Protein AF-A0A925MF85-F1 (afdb_monomer)

Secondary structure (DSSP, 8-state):
-HHHHHHHHH--SHHHHHHHHHHHTT---HHHHHHHHHHTTSTTS-HHHHHHHHHHHHHSTTTHHHHHHHHHHHHHHHHTTS-HHHHHHHHHHHHHS-SSHHHHHHHHHHHHHHHTTSTTHHHHHHHHHHHHHHHHHHHHHHHHHHHHHHHT-

Foldseek 3Di:
DVVLVVQLVVDPDLVSNLVSLLVQLQDLAQVSLLVSLVVCLDPPDDCVSNVSSLLSQCQDPSRVVVSLVSLVVCVVVNLVRDALVVNLVVLLCLCQSALDDVSNVSSCVSNVVVQVVGPPNNVSSVVSVVNSVVSVVVCVVCVVVVCVVVVVD

Structure (mmCIF, N/CA/C/O backbone):
data_AF-A0A925MF85-F1
#
_entry.id   AF-A0A925MF85-F1
#
loop_
_atom_site.group_PDB
_atom_site.id
_atom_site.type_symbol
_atom_site.label_atom_id
_atom_site.label_alt_id
_atom_site.label_comp_id
_atom_site.label_asym_id
_atom_site.label_entity_id
_atom_site.label_seq_id
_atom_site.pdbx_PDB_ins_code
_atom_site.Cartn_x
_atom_site.Cartn_y
_atom_site.Cartn_z
_atom_site.occupancy
_atom_site.B_iso_or_equiv
_atom_site.auth_seq_id
_atom_site.auth_comp_id
_atom_site.auth_asym_id
_atom_site.auth_atom_id
_atom_site.pdbx_PDB_model_num
ATOM 1 N N . PHE A 1 1 ? -0.339 7.501 -19.410 1.00 90.62 1 PHE A N 1
ATOM 2 C CA . PHE A 1 1 ? 0.298 6.269 -18.929 1.00 90.62 1 PHE A CA 1
ATOM 3 C C . PHE A 1 1 ? 1.517 5.885 -19.768 1.00 90.62 1 PHE A C 1
ATOM 5 O O . PHE A 1 1 ? 2.619 6.091 -19.286 1.00 90.62 1 PHE A O 1
ATOM 12 N N . GLU A 1 2 ? 1.368 5.474 -21.033 1.00 93.56 2 GLU A N 1
ATOM 13 C CA . GLU A 1 2 ? 2.493 5.009 -21.884 1.00 93.56 2 GLU A CA 1
ATOM 14 C C . GLU A 1 2 ? 3.705 5.951 -21.959 1.00 93.56 2 GLU A C 1
ATOM 16 O O . GLU A 1 2 ? 4.854 5.524 -21.857 1.00 93.56 2 GLU A O 1
ATOM 21 N N . ARG A 1 3 ? 3.466 7.264 -22.068 1.00 93.56 3 ARG A N 1
ATOM 22 C CA . ARG A 1 3 ? 4.551 8.260 -22.036 1.00 93.56 3 ARG A CA 1
ATOM 23 C C . ARG A 1 3 ? 5.341 8.229 -20.723 1.00 93.56 3 ARG A C 1
ATOM 25 O O . ARG A 1 3 ? 6.554 8.367 -20.752 1.00 93.56 3 ARG A O 1
ATOM 32 N N . SER A 1 4 ? 4.668 8.022 -19.594 1.00 92.44 4 SER A N 1
ATOM 33 C CA . SER A 1 4 ? 5.296 7.927 -18.272 1.00 92.44 4 SER A CA 1
ATOM 34 C C . SER A 1 4 ? 6.095 6.630 -18.122 1.00 92.44 4 SER A C 1
ATOM 36 O O . SER A 1 4 ? 7.189 6.661 -17.576 1.00 92.44 4 SER A O 1
ATOM 38 N N . VAL A 1 5 ? 5.595 5.516 -18.673 1.00 93.50 5 VAL A N 1
ATOM 39 C CA . VAL A 1 5 ? 6.323 4.232 -18.718 1.00 93.50 5 VAL A CA 1
ATOM 40 C C . VAL A 1 5 ? 7.552 4.318 -19.630 1.00 93.50 5 VAL A C 1
ATOM 42 O O . VAL A 1 5 ? 8.602 3.757 -19.339 1.00 93.50 5 VAL A O 1
ATOM 45 N N . THR A 1 6 ? 7.454 5.045 -20.739 1.00 95.00 6 THR A N 1
ATOM 46 C CA . THR A 1 6 ? 8.612 5.294 -21.608 1.00 95.00 6 THR A CA 1
ATOM 47 C C . THR A 1 6 ? 9.642 6.169 -20.891 1.00 95.00 6 THR A C 1
ATOM 49 O O . THR A 1 6 ? 10.835 5.881 -20.943 1.00 95.00 6 THR A O 1
ATOM 52 N N . ALA A 1 7 ? 9.184 7.215 -20.197 1.00 93.50 7 ALA A N 1
ATOM 53 C CA . ALA A 1 7 ? 10.050 8.127 -19.462 1.00 93.50 7 ALA A CA 1
ATOM 54 C C . ALA A 1 7 ? 10.786 7.431 -18.308 1.00 93.50 7 ALA A C 1
ATOM 56 O O . ALA A 1 7 ? 11.989 7.626 -18.183 1.00 93.50 7 ALA A O 1
ATOM 57 N N . GLU A 1 8 ? 10.111 6.600 -17.499 1.00 94.69 8 GLU A N 1
ATOM 58 C CA . GLU A 1 8 ? 10.786 5.891 -16.397 1.00 94.69 8 GLU A CA 1
ATOM 59 C C . GLU A 1 8 ? 11.898 4.978 -16.923 1.00 94.69 8 GLU A C 1
ATOM 61 O O . GLU A 1 8 ? 13.023 5.060 -16.447 1.00 94.69 8 GLU A O 1
ATOM 66 N N . LYS A 1 9 ? 11.657 4.232 -18.007 1.00 91.94 9 LYS A N 1
ATOM 67 C CA . LYS A 1 9 ? 12.687 3.368 -18.608 1.00 91.94 9 LYS A CA 1
ATOM 68 C C . LYS A 1 9 ? 13.884 4.133 -19.173 1.00 91.94 9 LYS A C 1
ATOM 70 O O . LYS A 1 9 ? 14.962 3.563 -19.311 1.00 91.94 9 LYS A O 1
ATOM 75 N N . ALA A 1 10 ? 13.687 5.391 -19.559 1.00 94.69 10 ALA A N 1
ATOM 76 C CA . ALA A 1 10 ? 14.730 6.239 -20.124 1.00 94.69 10 ALA A CA 1
ATOM 77 C C . ALA A 1 10 ? 15.503 7.044 -19.063 1.00 94.69 10 ALA A C 1
ATOM 79 O O . ALA A 1 10 ? 16.531 7.645 -19.397 1.00 94.69 10 ALA A O 1
ATOM 80 N N . ALA A 1 11 ? 15.023 7.077 -17.816 1.00 93.12 11 ALA A N 1
ATOM 81 C CA . ALA A 1 11 ? 15.636 7.838 -16.738 1.00 93.12 11 ALA A CA 1
ATOM 82 C C . ALA A 1 11 ? 17.044 7.310 -16.427 1.00 93.12 11 ALA A C 1
ATOM 84 O O . ALA A 1 11 ? 17.273 6.106 -16.317 1.00 93.12 11 ALA A O 1
ATOM 85 N N . ARG A 1 12 ? 18.002 8.231 -16.290 1.00 92.06 12 ARG A N 1
ATOM 86 C CA . ARG A 1 12 ? 19.401 7.908 -15.951 1.00 92.06 12 ARG A CA 1
ATOM 87 C C . ARG A 1 12 ? 19.747 8.255 -14.510 1.00 92.06 12 ARG A C 1
ATOM 89 O O . ARG A 1 12 ? 20.684 7.692 -13.954 1.00 92.06 12 ARG A O 1
ATOM 96 N N . ASP A 1 13 ? 18.999 9.188 -13.932 1.00 94.44 13 ASP A N 1
ATOM 97 C CA . ASP A 1 13 ? 19.072 9.547 -12.525 1.00 94.44 13 ASP A CA 1
ATOM 98 C C . ASP A 1 13 ? 18.099 8.684 -11.710 1.00 94.44 13 ASP A C 1
ATOM 100 O O . ASP A 1 13 ? 16.937 8.508 -12.083 1.00 94.44 13 ASP A O 1
ATOM 104 N N . ARG A 1 14 ? 18.565 8.148 -10.577 1.00 90.81 14 ARG A N 1
ATOM 105 C CA . ARG A 1 14 ? 17.759 7.251 -9.736 1.00 90.81 14 ARG A CA 1
ATOM 106 C C . ARG A 1 14 ? 16.585 7.981 -9.087 1.00 90.81 14 ARG A C 1
ATOM 108 O O . ARG A 1 14 ? 15.505 7.409 -8.944 1.00 90.81 14 ARG A O 1
ATOM 115 N N . ASP A 1 15 ? 16.770 9.240 -8.700 1.00 92.94 15 ASP A N 1
ATOM 116 C CA . ASP A 1 15 ? 15.689 10.025 -8.109 1.00 92.94 15 ASP A CA 1
ATOM 117 C C . ASP A 1 15 ? 14.633 10.411 -9.147 1.00 92.94 15 ASP A C 1
ATOM 119 O O . ASP A 1 15 ? 13.438 10.391 -8.849 1.00 92.94 15 ASP A O 1
ATOM 123 N N . GLU A 1 16 ? 15.046 10.725 -10.373 1.00 93.81 16 GLU A N 1
ATOM 124 C CA . GLU A 1 16 ? 14.143 10.893 -11.509 1.00 93.81 16 GLU A CA 1
ATOM 125 C C . GLU A 1 16 ? 13.358 9.612 -11.787 1.00 93.81 16 GLU A C 1
ATOM 127 O O . GLU A 1 16 ? 12.130 9.668 -11.874 1.00 93.81 16 GLU A O 1
ATOM 132 N N . HIS A 1 17 ? 14.035 8.461 -11.838 1.00 94.50 17 HIS A N 1
ATOM 133 C CA . HIS A 1 17 ? 13.391 7.163 -12.032 1.00 94.50 17 HIS A CA 1
ATOM 134 C C . HIS A 1 17 ? 12.323 6.895 -10.969 1.00 94.50 17 HIS A C 1
ATOM 136 O O . HIS A 1 17 ? 11.163 6.651 -11.301 1.00 94.50 17 HIS A O 1
ATOM 142 N N . ARG A 1 18 ? 12.673 7.057 -9.688 1.00 94.06 18 ARG A N 1
ATOM 143 C CA . ARG A 1 18 ? 11.754 6.895 -8.553 1.00 94.06 18 ARG A CA 1
ATOM 144 C C . ARG A 1 18 ? 10.562 7.855 -8.613 1.00 94.06 18 ARG A C 1
ATOM 146 O O . ARG A 1 18 ? 9.432 7.450 -8.340 1.00 94.06 18 ARG A O 1
ATOM 153 N N . ARG A 1 19 ? 10.776 9.124 -8.987 1.00 94.00 19 ARG A N 1
ATOM 154 C CA . ARG A 1 19 ? 9.683 10.101 -9.171 1.00 94.00 19 ARG A CA 1
ATOM 155 C C . ARG A 1 19 ? 8.742 9.688 -10.301 1.00 94.00 19 ARG A C 1
ATOM 157 O O . ARG A 1 19 ? 7.526 9.765 -10.131 1.00 94.00 19 ARG A O 1
ATOM 164 N N . LEU A 1 20 ? 9.289 9.245 -11.433 1.00 96.00 20 LEU A N 1
ATOM 165 C CA . LEU A 1 20 ? 8.505 8.808 -12.588 1.00 96.00 20 LEU A CA 1
ATOM 166 C C . LEU A 1 20 ? 7.717 7.534 -12.286 1.00 96.00 20 LEU A C 1
ATOM 168 O O . LEU A 1 20 ? 6.540 7.470 -12.638 1.00 96.00 20 LEU A O 1
ATOM 172 N N . LEU A 1 21 ? 8.318 6.575 -11.575 1.00 96.25 21 LEU A N 1
ATOM 173 C CA . LEU A 1 21 ? 7.613 5.407 -11.052 1.00 96.25 21 LEU A CA 1
ATOM 174 C C . LEU A 1 21 ? 6.468 5.841 -10.138 1.00 96.25 21 LEU A C 1
ATOM 176 O O . LEU A 1 21 ? 5.325 5.496 -10.410 1.00 96.25 21 LEU A O 1
ATOM 180 N N . GLY A 1 22 ? 6.725 6.669 -9.121 1.00 95.31 22 GLY A N 1
ATOM 181 C CA . GLY A 1 22 ? 5.676 7.178 -8.230 1.00 95.31 22 GLY A CA 1
ATOM 182 C C . GLY A 1 22 ? 4.516 7.851 -8.977 1.00 95.31 22 GLY A C 1
ATOM 183 O O . GLY A 1 22 ? 3.351 7.607 -8.651 1.00 95.31 22 GLY A O 1
ATOM 184 N N . ALA A 1 23 ? 4.811 8.624 -10.026 1.00 96.00 23 ALA A N 1
ATOM 185 C CA . ALA A 1 23 ? 3.807 9.288 -10.856 1.00 96.00 23 ALA A CA 1
ATOM 186 C C . ALA A 1 23 ? 2.868 8.313 -11.591 1.00 96.00 23 ALA A C 1
ATOM 188 O O . ALA A 1 23 ? 1.728 8.677 -11.890 1.00 96.00 23 ALA A O 1
ATOM 189 N N . LEU A 1 24 ? 3.289 7.067 -11.845 1.00 97.06 24 LEU A N 1
ATOM 190 C CA . LEU A 1 24 ? 2.410 6.044 -12.423 1.00 97.06 24 LEU A CA 1
ATOM 191 C C . LEU A 1 24 ? 1.218 5.729 -11.511 1.00 97.06 24 LEU A C 1
ATOM 193 O O . LEU A 1 24 ? 0.154 5.391 -12.014 1.00 97.06 24 LEU A O 1
ATOM 197 N N . GLY A 1 25 ? 1.353 5.882 -10.192 1.00 97.31 25 GLY A N 1
ATOM 198 C CA . GLY A 1 25 ? 0.257 5.649 -9.248 1.00 97.31 25 GLY A CA 1
ATOM 199 C C . GLY A 1 25 ? -0.755 6.795 -9.137 1.00 97.31 25 GLY A C 1
ATOM 200 O O . GLY A 1 25 ? -1.723 6.669 -8.396 1.00 97.31 25 GLY A O 1
ATOM 201 N N . MET A 1 26 ? -0.547 7.920 -9.831 1.00 96.88 26 MET A N 1
ATOM 202 C CA . MET A 1 26 ? -1.365 9.134 -9.670 1.00 96.88 26 MET A CA 1
ATOM 203 C C . MET A 1 26 ? -2.566 9.219 -10.626 1.00 96.88 26 MET A C 1
ATOM 205 O O . MET A 1 26 ? -3.332 10.179 -10.565 1.00 96.88 26 MET A O 1
ATOM 209 N N . PHE A 1 27 ? -2.740 8.255 -11.535 1.00 96.50 27 PHE A N 1
ATOM 210 C CA . PHE A 1 27 ? -3.905 8.235 -12.423 1.00 96.50 27 PHE A CA 1
ATOM 211 C C . PHE A 1 27 ? -5.169 7.869 -11.633 1.00 96.50 27 PHE A C 1
ATOM 213 O O . PHE A 1 27 ? -5.187 6.868 -10.926 1.00 96.50 27 PHE A O 1
ATOM 220 N N . ALA A 1 28 ? -6.235 8.660 -11.788 1.00 96.38 28 ALA A N 1
ATOM 221 C CA . ALA A 1 28 ? -7.520 8.422 -11.120 1.00 96.38 28 ALA A CA 1
ATOM 222 C C . ALA A 1 28 ? -8.351 7.299 -11.769 1.00 96.38 28 ALA A C 1
ATOM 224 O O . ALA A 1 28 ? -9.281 6.788 -11.153 1.00 96.38 28 ALA A O 1
ATOM 225 N N . ASP A 1 29 ? -8.033 6.923 -13.011 1.00 98.06 29 ASP A N 1
ATOM 226 C CA . ASP A 1 29 ? -8.703 5.829 -13.712 1.00 98.06 29 ASP A CA 1
ATOM 227 C C . ASP A 1 29 ? -8.309 4.473 -13.083 1.00 98.06 29 ASP A C 1
ATOM 229 O O . ASP A 1 29 ? -7.119 4.133 -13.082 1.00 98.06 29 ASP A O 1
ATOM 233 N N . PRO A 1 30 ? -9.273 3.677 -12.574 1.00 97.88 30 PRO A N 1
ATOM 234 C CA . PRO A 1 30 ? -8.992 2.392 -11.931 1.00 97.88 30 PRO A CA 1
ATOM 235 C C . PRO A 1 30 ? -8.259 1.383 -12.827 1.00 97.88 30 PRO A C 1
ATOM 237 O O . PRO A 1 30 ? -7.404 0.638 -12.344 1.00 97.88 30 PRO A O 1
ATOM 240 N N . ALA A 1 31 ? -8.550 1.359 -14.130 1.00 97.94 31 ALA A N 1
ATOM 241 C CA . ALA A 1 31 ? -7.907 0.449 -15.073 1.00 97.94 31 ALA A CA 1
ATOM 242 C C . ALA A 1 31 ? -6.457 0.868 -15.357 1.00 97.94 31 ALA A C 1
ATOM 244 O O . ALA A 1 31 ? -5.584 0.011 -15.507 1.00 97.94 31 ALA A O 1
ATOM 245 N N . ILE A 1 32 ? -6.173 2.174 -15.389 1.00 98.06 32 ILE A N 1
ATOM 246 C CA . ILE A 1 32 ? -4.794 2.675 -15.500 1.00 98.06 32 ILE A CA 1
ATOM 247 C C . ILE A 1 32 ? -4.022 2.429 -14.197 1.00 98.06 32 ILE A C 1
ATOM 249 O O . ILE A 1 32 ? -2.863 2.022 -14.245 1.00 98.06 32 ILE A O 1
ATOM 253 N N . ALA A 1 33 ? -4.650 2.614 -13.034 1.00 98.38 33 ALA A N 1
ATOM 254 C CA . ALA A 1 33 ? -4.026 2.319 -11.744 1.00 98.38 33 ALA A CA 1
ATOM 255 C C . ALA A 1 33 ? -3.639 0.835 -11.610 1.00 98.38 33 ALA A C 1
ATOM 257 O O . ALA A 1 33 ? -2.553 0.525 -11.121 1.00 98.38 33 ALA A O 1
ATOM 258 N N . ALA A 1 34 ? -4.471 -0.084 -12.111 1.00 98.38 34 ALA A N 1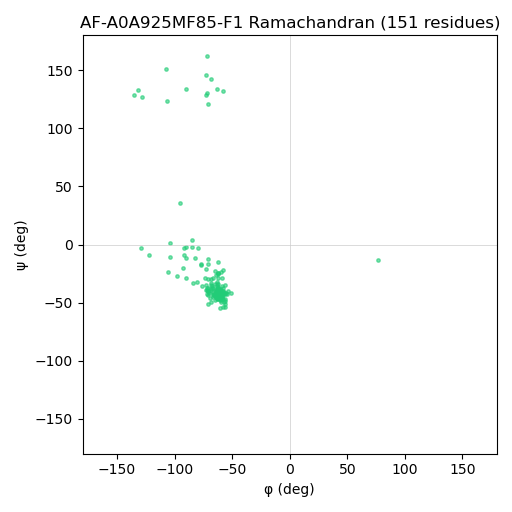
ATOM 259 C CA . ALA A 1 34 ? -4.132 -1.507 -12.169 1.00 98.38 34 ALA A CA 1
ATOM 260 C C . ALA A 1 34 ? -2.889 -1.774 -13.041 1.00 98.38 34 ALA A C 1
ATOM 262 O O . ALA A 1 34 ? -1.995 -2.520 -12.638 1.00 98.38 34 ALA A O 1
ATOM 263 N N . GLN A 1 35 ? -2.785 -1.119 -14.204 1.00 98.06 35 GLN A N 1
ATOM 264 C CA . GLN A 1 35 ? -1.592 -1.208 -15.058 1.00 98.06 35 GLN A CA 1
ATOM 265 C C . GLN A 1 35 ? -0.349 -0.635 -14.368 1.00 98.06 35 GLN A C 1
ATOM 267 O O . GLN A 1 35 ? 0.736 -1.200 -14.485 1.00 98.06 35 GLN A O 1
ATOM 272 N N . ALA A 1 36 ? -0.499 0.460 -13.620 1.00 98.06 36 ALA A N 1
ATOM 273 C CA . ALA A 1 36 ? 0.587 1.043 -12.843 1.00 98.06 36 ALA A CA 1
ATOM 274 C C . ALA A 1 36 ? 1.100 0.076 -11.769 1.00 98.06 36 ALA A C 1
ATOM 276 O O . ALA A 1 36 ? 2.303 -0.137 -11.665 1.00 98.06 36 ALA A O 1
ATOM 277 N N . LEU A 1 37 ? 0.205 -0.556 -11.007 1.00 98.44 37 LEU A N 1
ATOM 278 C CA . LEU A 1 37 ? 0.578 -1.534 -9.981 1.00 98.44 37 LEU A CA 1
ATOM 279 C C . LEU A 1 37 ? 1.293 -2.755 -10.574 1.00 98.44 37 LEU A C 1
ATOM 281 O O . LEU A 1 37 ? 2.262 -3.241 -9.992 1.00 98.44 37 LEU A O 1
ATOM 285 N N . ALA A 1 38 ? 0.894 -3.202 -11.770 1.00 97.62 38 ALA A N 1
ATOM 286 C CA . ALA A 1 38 ? 1.571 -4.292 -12.472 1.00 97.62 38 ALA A CA 1
ATOM 287 C C . ALA A 1 38 ? 3.055 -3.992 -12.771 1.00 97.62 38 ALA A C 1
ATOM 289 O O . ALA A 1 38 ? 3.856 -4.922 -12.871 1.00 97.62 38 ALA A O 1
ATOM 290 N N . VAL A 1 39 ? 3.462 -2.716 -12.838 1.00 97.00 39 VAL A N 1
ATOM 291 C CA . VAL A 1 39 ? 4.878 -2.330 -12.980 1.00 97.00 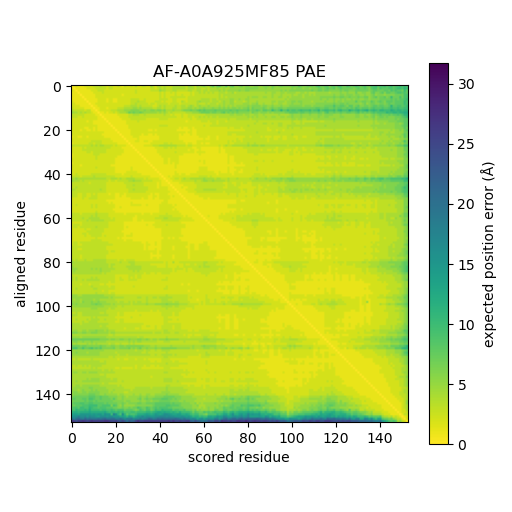39 VAL A CA 1
ATOM 292 C C . VAL A 1 39 ? 5.718 -2.797 -11.787 1.00 97.00 39 VAL A C 1
ATOM 294 O O . VAL A 1 39 ? 6.859 -3.208 -11.976 1.00 97.00 39 VAL A O 1
ATOM 297 N N . MET A 1 40 ? 5.158 -2.828 -10.574 1.00 96.88 40 MET A N 1
ATOM 298 C CA . MET A 1 40 ? 5.870 -3.309 -9.381 1.00 96.88 40 MET A CA 1
ATOM 299 C C . MET A 1 40 ? 6.215 -4.805 -9.465 1.00 96.88 40 MET A C 1
ATOM 301 O O . MET A 1 40 ? 7.142 -5.275 -8.808 1.00 96.88 40 MET A O 1
ATOM 305 N N . LEU A 1 41 ? 5.491 -5.574 -10.283 1.00 96.31 41 LEU A N 1
ATOM 306 C CA . LEU A 1 41 ? 5.725 -7.009 -10.461 1.00 96.31 41 LEU A CA 1
ATOM 307 C C . LEU A 1 41 ? 6.849 -7.316 -11.454 1.00 96.31 41 LEU A C 1
ATOM 309 O O . LEU A 1 41 ? 7.299 -8.460 -11.518 1.00 96.31 41 LEU A O 1
ATOM 313 N N . ARG A 1 42 ? 7.323 -6.325 -12.220 1.00 94.12 42 ARG A N 1
ATOM 314 C CA . ARG A 1 42 ? 8.427 -6.550 -13.154 1.00 94.12 42 ARG A CA 1
ATOM 315 C C . ARG A 1 42 ? 9.722 -6.825 -12.386 1.00 94.12 42 ARG A C 1
ATOM 317 O O . ARG A 1 42 ? 10.000 -6.212 -11.354 1.00 94.12 42 ARG A O 1
ATOM 324 N N . THR A 1 43 ? 10.533 -7.739 -12.909 1.00 90.56 43 THR A N 1
ATOM 325 C CA . THR A 1 43 ? 11.810 -8.141 -12.297 1.00 90.56 43 THR A CA 1
ATOM 326 C C . THR A 1 43 ? 12.901 -7.080 -12.430 1.00 90.56 43 THR A C 1
ATOM 328 O O . THR A 1 43 ? 13.855 -7.099 -11.663 1.00 90.56 43 THR A O 1
ATOM 331 N N . ASP A 1 44 ? 12.766 -6.165 -13.392 1.00 89.75 44 ASP A N 1
ATOM 332 C CA . ASP A 1 44 ? 13.678 -5.042 -13.637 1.00 89.75 44 ASP A CA 1
ATOM 333 C C . ASP A 1 44 ? 13.372 -3.809 -12.765 1.00 89.75 44 ASP A C 1
ATOM 335 O O . ASP A 1 44 ? 14.076 -2.806 -12.850 1.00 89.75 44 ASP A O 1
ATOM 339 N N . VAL A 1 45 ? 12.327 -3.867 -11.932 1.00 91.69 45 VAL A N 1
ATOM 340 C CA . VAL A 1 45 ? 11.896 -2.763 -11.067 1.00 91.69 45 VAL A CA 1
ATOM 341 C C . VAL A 1 4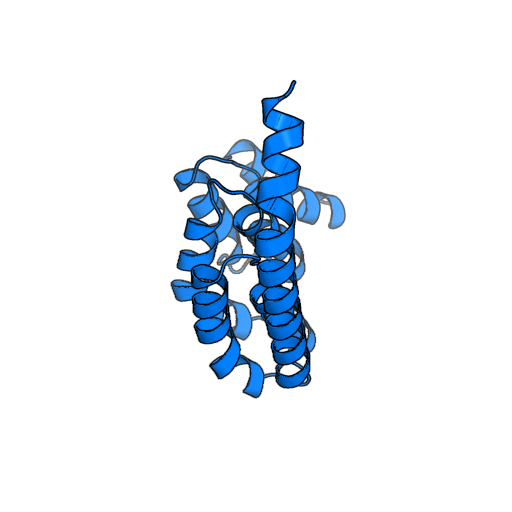5 ? 12.260 -3.053 -9.618 1.00 91.69 45 VAL A C 1
ATOM 343 O O . VAL A 1 45 ? 11.831 -4.055 -9.044 1.00 91.69 45 VAL A O 1
ATOM 346 N N . ASP A 1 46 ? 13.010 -2.141 -9.003 1.00 91.44 46 ASP A N 1
ATOM 347 C CA . ASP A 1 46 ? 13.271 -2.169 -7.566 1.00 91.44 46 ASP A CA 1
ATOM 348 C C . ASP A 1 46 ? 12.001 -1.766 -6.794 1.00 91.44 46 ASP A C 1
ATOM 350 O O . ASP A 1 46 ? 11.366 -0.738 -7.064 1.00 91.44 46 ASP A O 1
ATOM 354 N N . LEU A 1 47 ? 11.604 -2.584 -5.817 1.00 93.25 47 LEU A N 1
ATOM 355 C CA . LEU A 1 47 ? 10.420 -2.314 -5.002 1.00 93.25 47 LEU A CA 1
ATOM 356 C C . LEU A 1 47 ? 10.593 -1.074 -4.120 1.00 93.25 47 LEU A C 1
ATOM 358 O O . LEU A 1 47 ? 9.616 -0.363 -3.894 1.00 93.25 47 LEU A O 1
ATOM 362 N N . ARG A 1 48 ? 11.821 -0.736 -3.711 1.00 89.62 48 ARG A N 1
ATOM 363 C CA . ARG A 1 48 ? 12.112 0.501 -2.968 1.00 89.62 48 ARG A CA 1
ATOM 364 C C . ARG A 1 48 ? 11.808 1.760 -3.776 1.00 89.62 48 ARG A C 1
ATOM 366 O O . ARG A 1 48 ? 11.422 2.778 -3.207 1.00 89.62 48 ARG A O 1
ATOM 373 N N . ASP A 1 49 ? 11.979 1.688 -5.093 1.00 92.31 49 ASP A N 1
ATOM 374 C CA . ASP A 1 49 ? 11.786 2.826 -5.996 1.00 92.31 49 ASP A CA 1
ATOM 375 C C . ASP A 1 49 ? 10.360 2.886 -6.560 1.00 92.31 49 ASP A C 1
ATOM 377 O O . ASP A 1 49 ? 9.887 3.951 -6.954 1.00 92.31 49 ASP A O 1
ATOM 381 N N . SER A 1 50 ? 9.637 1.763 -6.538 1.00 95.25 50 SER A N 1
ATOM 382 C CA . SER A 1 50 ? 8.276 1.653 -7.073 1.00 95.25 50 SER A CA 1
ATOM 383 C C . SER A 1 50 ? 7.171 1.628 -6.020 1.00 95.25 50 SER A C 1
ATOM 385 O O . SER A 1 50 ? 6.009 1.812 -6.378 1.00 95.25 50 SER A O 1
ATOM 387 N N . VAL A 1 51 ? 7.482 1.493 -4.724 1.00 94.50 51 VAL A N 1
ATOM 388 C CA . VAL A 1 51 ? 6.460 1.503 -3.659 1.00 94.50 51 VAL A CA 1
ATOM 389 C C . VAL A 1 51 ? 5.625 2.792 -3.644 1.00 94.50 51 VAL A C 1
ATOM 391 O O . VAL A 1 51 ? 4.490 2.797 -3.172 1.00 94.50 51 VAL A O 1
ATOM 394 N N . GLY A 1 52 ? 6.140 3.890 -4.208 1.00 95.88 52 GLY A N 1
ATOM 395 C CA . GLY A 1 52 ? 5.381 5.126 -4.421 1.00 95.88 52 GLY A CA 1
ATOM 396 C C . GLY A 1 52 ? 4.135 4.950 -5.303 1.00 95.88 52 GLY A C 1
ATOM 397 O O . GLY A 1 52 ? 3.150 5.655 -5.095 1.00 95.88 52 GLY A O 1
ATOM 398 N N . ILE A 1 53 ? 4.137 3.984 -6.232 1.00 98.12 53 ILE A N 1
ATOM 399 C CA . ILE A 1 53 ? 2.960 3.626 -7.043 1.00 98.12 53 ILE A CA 1
ATOM 400 C C . ILE A 1 53 ? 1.831 3.173 -6.124 1.00 98.12 53 ILE A C 1
ATOM 402 O O . ILE A 1 53 ? 0.741 3.740 -6.154 1.00 98.12 53 ILE A O 1
ATOM 406 N N . LEU A 1 54 ? 2.118 2.180 -5.278 1.00 97.75 54 LEU A N 1
ATOM 407 C CA . LEU A 1 54 ? 1.152 1.626 -4.340 1.00 97.75 54 LEU A CA 1
ATOM 408 C C . LEU A 1 54 ? 0.627 2.699 -3.383 1.00 97.75 54 LEU A C 1
ATOM 410 O O . LEU A 1 54 ? -0.582 2.799 -3.207 1.00 97.75 54 LEU A O 1
ATOM 414 N N . HIS A 1 55 ? 1.505 3.532 -2.818 1.00 96.12 55 HIS A N 1
ATOM 415 C CA . HIS A 1 55 ? 1.086 4.618 -1.925 1.00 96.12 55 HIS A CA 1
ATOM 416 C C . HIS A 1 55 ? 0.082 5.564 -2.587 1.00 96.12 55 HIS A C 1
ATOM 418 O O . HIS A 1 55 ? -0.964 5.850 -2.006 1.00 96.12 55 HIS A O 1
ATOM 424 N N . ASN A 1 56 ? 0.370 6.021 -3.808 1.00 97.44 56 ASN A N 1
ATOM 425 C CA . ASN A 1 56 ? -0.518 6.934 -4.525 1.00 97.44 56 ASN A CA 1
ATOM 426 C C . ASN A 1 56 ? -1.863 6.276 -4.865 1.00 97.44 56 ASN A C 1
ATOM 428 O O . ASN A 1 56 ? -2.911 6.900 -4.686 1.00 97.44 56 ASN A O 1
ATOM 432 N N . VAL A 1 57 ? -1.849 5.002 -5.269 1.00 98.12 57 VAL A N 1
ATOM 433 C CA . VAL A 1 57 ? -3.077 4.254 -5.565 1.00 98.12 57 VAL A CA 1
ATOM 434 C C . VAL A 1 57 ? -3.923 4.027 -4.307 1.00 98.12 57 VAL A C 1
ATOM 436 O O . VAL A 1 57 ? -5.135 4.210 -4.344 1.00 98.12 57 VAL A O 1
ATOM 439 N N . LEU A 1 58 ? -3.318 3.679 -3.168 1.00 97.12 58 LEU A N 1
ATOM 440 C CA . LEU A 1 58 ? -4.049 3.490 -1.907 1.00 97.12 58 LEU A CA 1
ATOM 441 C C . LEU A 1 58 ? -4.608 4.805 -1.336 1.00 97.12 58 LEU A C 1
ATOM 443 O O . LEU A 1 58 ? -5.644 4.793 -0.669 1.00 97.12 58 LEU A O 1
ATOM 447 N N . ALA A 1 59 ? -3.951 5.940 -1.593 1.00 95.12 59 ALA A N 1
ATOM 448 C CA . ALA A 1 59 ? -4.373 7.242 -1.082 1.00 95.12 59 ALA A CA 1
ATOM 449 C C . ALA A 1 59 ? -5.628 7.791 -1.791 1.00 95.12 59 ALA A C 1
ATOM 451 O O . ALA A 1 59 ? -6.516 8.369 -1.149 1.00 95.12 59 ALA A O 1
ATOM 452 N N . ALA A 1 60 ? -5.744 7.603 -3.108 1.00 95.88 60 ALA A N 1
ATOM 453 C CA . ALA A 1 60 ? -6.848 8.153 -3.894 1.00 95.88 60 ALA A CA 1
ATOM 454 C C . ALA A 1 60 ? -8.175 7.412 -3.643 1.00 95.88 60 ALA A C 1
ATOM 456 O O . ALA A 1 60 ? -8.215 6.211 -3.374 1.00 95.88 60 ALA A O 1
ATOM 457 N N . ARG A 1 61 ? -9.307 8.128 -3.680 1.00 95.25 61 ARG A N 1
ATOM 458 C CA . ARG A 1 61 ? -10.631 7.526 -3.421 1.00 95.25 61 ARG A CA 1
ATOM 459 C C . ARG A 1 61 ? -11.027 6.562 -4.532 1.00 95.25 61 ARG A C 1
ATOM 461 O O . ARG A 1 61 ? -11.615 5.522 -4.261 1.00 95.25 61 ARG A O 1
ATOM 468 N N . GLU A 1 62 ? -10.698 6.940 -5.752 1.00 97.38 62 GLU A N 1
ATOM 469 C CA . GLU A 1 62 ? -11.075 6.297 -7.000 1.00 97.38 62 GLU A CA 1
ATOM 470 C C . GLU A 1 62 ? -10.350 4.961 -7.189 1.00 97.38 62 GLU A C 1
ATOM 472 O O . GLU A 1 62 ? -10.896 4.049 -7.803 1.00 97.38 62 GLU A O 1
ATOM 477 N N . THR A 1 63 ? -9.138 4.823 -6.640 1.00 98.31 63 THR A N 1
ATOM 478 C CA . THR A 1 63 ? -8.238 3.707 -6.959 1.00 98.31 63 THR A CA 1
ATOM 479 C C . THR A 1 63 ? -7.811 2.873 -5.749 1.00 98.31 63 THR A C 1
ATOM 481 O O . THR A 1 63 ? -7.298 1.770 -5.934 1.00 98.31 63 THR A O 1
ATOM 484 N N . ARG A 1 64 ? -8.105 3.291 -4.507 1.00 97.12 64 ARG A N 1
ATOM 485 C CA . ARG A 1 64 ? -7.714 2.532 -3.298 1.00 97.12 64 ARG A CA 1
ATOM 486 C C . ARG A 1 64 ? -8.209 1.094 -3.256 1.00 97.12 64 ARG A C 1
ATOM 488 O O . ARG A 1 64 ? -7.504 0.222 -2.757 1.00 97.12 64 ARG A O 1
ATOM 495 N N . ASP A 1 65 ? -9.403 0.841 -3.785 1.00 96.88 65 ASP A N 1
ATOM 496 C CA . ASP A 1 65 ? -9.972 -0.507 -3.797 1.00 96.88 65 ASP A CA 1
ATOM 497 C C . ASP A 1 65 ? -9.265 -1.395 -4.837 1.00 96.88 65 ASP A C 1
ATOM 499 O O . ASP A 1 65 ? -9.094 -2.589 -4.599 1.00 96.88 65 ASP A O 1
ATOM 503 N N . VAL A 1 66 ? -8.733 -0.806 -5.920 1.00 98.38 66 VAL A N 1
ATOM 504 C CA . VAL A 1 66 ? -7.813 -1.489 -6.850 1.00 98.38 66 VAL A CA 1
ATOM 505 C C . VAL A 1 66 ? -6.498 -1.826 -6.148 1.00 98.38 66 VAL A C 1
ATOM 507 O O . VAL A 1 66 ? -6.007 -2.946 -6.270 1.00 98.38 66 VAL A O 1
ATOM 510 N N . GLY A 1 67 ? -5.947 -0.889 -5.369 1.00 98.12 67 GLY A N 1
ATOM 511 C CA . GLY A 1 67 ? -4.737 -1.122 -4.576 1.00 98.12 67 GLY A CA 1
ATOM 512 C C . GLY A 1 67 ? -4.901 -2.242 -3.546 1.00 98.12 67 GLY A C 1
A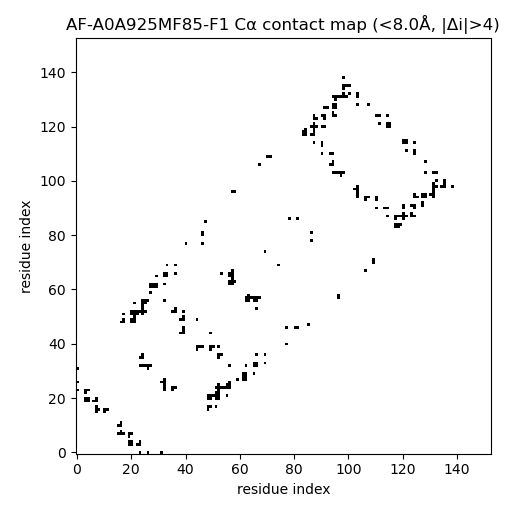TOM 513 O O . GLY A 1 67 ? -4.020 -3.090 -3.417 1.00 98.12 67 GLY A O 1
ATOM 514 N N . LEU A 1 68 ? -6.043 -2.298 -2.855 1.00 97.94 68 LEU A N 1
ATOM 515 C CA . LEU A 1 68 ? -6.361 -3.387 -1.926 1.00 97.94 68 LEU A CA 1
ATOM 516 C C . LEU A 1 68 ? -6.457 -4.743 -2.630 1.00 97.94 68 LEU A C 1
ATOM 518 O O . LEU A 1 68 ? -5.855 -5.703 -2.155 1.00 97.94 68 LEU A O 1
ATOM 522 N N . ALA A 1 69 ? -7.158 -4.819 -3.764 1.00 98.31 69 ALA A N 1
ATOM 523 C CA . ALA A 1 69 ? -7.267 -6.055 -4.540 1.00 98.31 69 ALA A CA 1
ATOM 524 C C . ALA A 1 69 ? -5.897 -6.535 -5.053 1.00 98.31 69 ALA A C 1
ATOM 526 O O . ALA A 1 69 ? 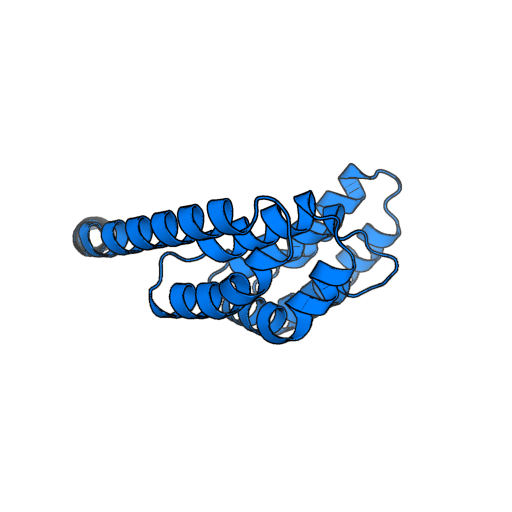-5.594 -7.727 -5.031 1.00 98.31 69 ALA A O 1
ATOM 527 N N . PHE A 1 70 ? -5.033 -5.606 -5.464 1.00 98.69 70 PHE A N 1
ATOM 528 C CA . PHE A 1 70 ? -3.664 -5.922 -5.861 1.00 98.69 70 PHE A CA 1
ATOM 529 C C . PHE A 1 70 ? -2.834 -6.484 -4.700 1.00 98.69 70 PHE A C 1
ATOM 531 O O . PHE A 1 70 ? -2.119 -7.468 -4.882 1.00 98.69 70 PHE A O 1
ATOM 538 N N . LEU A 1 71 ? -2.940 -5.901 -3.501 1.00 98.25 71 LEU A N 1
ATOM 539 C CA . LEU A 1 71 ? -2.270 -6.432 -2.312 1.00 98.25 71 LEU A CA 1
ATOM 540 C C . LEU A 1 71 ? -2.781 -7.826 -1.945 1.00 98.25 71 LEU A C 1
ATOM 542 O O . LEU A 1 71 ? -1.980 -8.705 -1.643 1.00 98.25 71 LEU A O 1
ATOM 546 N N . GLU A 1 72 ? -4.089 -8.056 -2.017 1.00 98.00 72 GLU A N 1
ATOM 547 C CA . GLU A 1 72 ? -4.672 -9.379 -1.782 1.00 98.00 72 GLU A CA 1
ATOM 548 C C . GLU A 1 72 ? -4.101 -10.442 -2.730 1.00 98.00 72 GLU A C 1
ATOM 550 O O . GLU A 1 72 ? -3.770 -11.543 -2.291 1.00 98.00 72 GLU A O 1
ATOM 555 N N . ALA A 1 73 ? -3.899 -10.091 -4.001 1.00 98.31 73 ALA A N 1
ATOM 556 C CA . ALA A 1 73 ? -3.368 -11.005 -5.006 1.00 9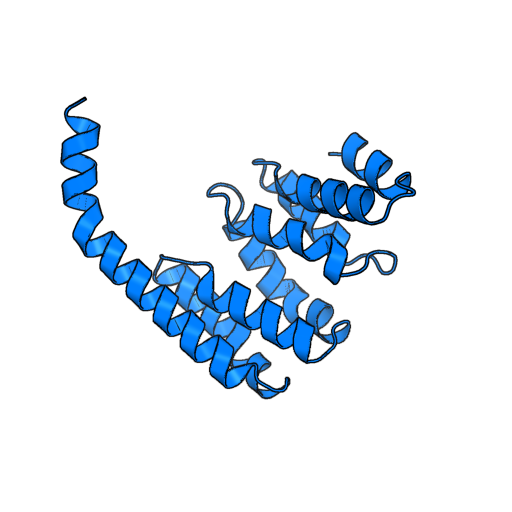8.31 73 ALA A CA 1
ATOM 557 C C . ALA A 1 73 ? -1.836 -11.178 -4.966 1.00 98.31 73 ALA A C 1
ATOM 559 O O . ALA A 1 73 ? -1.334 -12.246 -5.319 1.00 98.31 73 ALA A O 1
ATOM 560 N N . HIS A 1 74 ? -1.078 -10.144 -4.583 1.00 98.19 74 HIS A N 1
ATOM 561 C CA . HIS A 1 74 ? 0.364 -10.091 -4.861 1.00 98.19 74 HIS A CA 1
ATOM 562 C C . HIS A 1 74 ? 1.263 -9.782 -3.661 1.00 98.19 74 HIS A C 1
ATOM 564 O O . HIS A 1 74 ? 2.485 -9.814 -3.819 1.00 98.19 74 HIS A O 1
ATOM 570 N N . LEU A 1 75 ? 0.722 -9.515 -2.468 1.00 97.88 75 LEU A N 1
ATOM 571 C CA . LEU A 1 75 ? 1.535 -9.099 -1.319 1.00 97.88 75 LEU A CA 1
ATOM 572 C C . LEU A 1 75 ? 2.652 -10.101 -0.983 1.00 97.88 75 LEU A C 1
ATOM 574 O O . LEU A 1 75 ? 3.785 -9.679 -0.784 1.00 97.88 75 LEU A O 1
ATOM 578 N N . ASP A 1 76 ? 2.393 -11.413 -0.999 1.00 97.44 76 ASP A N 1
ATOM 579 C CA . ASP A 1 76 ? 3.448 -12.410 -0.735 1.00 97.44 76 ASP A CA 1
ATOM 580 C C . ASP A 1 76 ? 4.579 -12.372 -1.772 1.00 97.44 76 ASP A C 1
ATOM 582 O O . ASP A 1 76 ? 5.749 -12.492 -1.414 1.00 97.44 76 ASP A O 1
ATOM 586 N N . ALA A 1 77 ? 4.248 -12.157 -3.049 1.00 96.38 77 ALA A N 1
ATOM 587 C CA . ALA A 1 77 ? 5.239 -12.064 -4.119 1.00 96.38 77 ALA A CA 1
ATOM 588 C C . ALA A 1 77 ? 6.100 -10.795 -4.006 1.00 96.38 77 ALA A C 1
ATOM 590 O O . ALA A 1 77 ? 7.283 -10.821 -4.348 1.00 96.38 77 ALA A O 1
ATOM 591 N N . LEU A 1 78 ? 5.525 -9.692 -3.515 1.00 96.50 78 LEU A N 1
ATOM 592 C CA . LEU A 1 78 ? 6.278 -8.473 -3.216 1.00 96.50 78 LEU A CA 1
ATOM 593 C C . LEU A 1 78 ? 7.222 -8.698 -2.034 1.00 96.50 78 LEU A C 1
ATOM 595 O O . LEU A 1 78 ? 8.412 -8.415 -2.139 1.00 96.50 78 LEU A O 1
ATOM 599 N N . LEU A 1 79 ? 6.706 -9.253 -0.936 1.00 96.62 79 LEU A N 1
ATOM 600 C CA . LEU A 1 79 ? 7.474 -9.480 0.288 1.00 96.62 79 LEU A CA 1
ATOM 601 C C . LEU A 1 79 ? 8.636 -10.459 0.077 1.00 96.62 79 LEU A C 1
ATOM 603 O O . LEU A 1 79 ? 9.703 -10.261 0.641 1.00 96.62 79 LEU A O 1
ATOM 607 N N . ALA A 1 80 ? 8.477 -11.465 -0.788 1.00 95.56 80 ALA A N 1
ATOM 608 C CA . ALA A 1 80 ? 9.546 -12.409 -1.125 1.00 95.56 80 ALA A CA 1
ATOM 609 C C . ALA A 1 80 ? 10.772 -11.761 -1.805 1.00 95.56 80 ALA A C 1
ATOM 611 O O . ALA A 1 80 ? 11.821 -12.393 -1.911 1.00 95.56 80 ALA A O 1
ATOM 612 N N . ARG A 1 81 ? 10.645 -10.519 -2.289 1.00 94.56 81 ARG A N 1
ATOM 613 C CA . ARG A 1 81 ? 11.715 -9.743 -2.939 1.00 94.56 81 ARG A CA 1
ATOM 614 C C . ARG A 1 81 ? 12.296 -8.653 -2.033 1.00 94.56 81 ARG A C 1
ATOM 616 O O . ARG A 1 81 ? 13.137 -7.885 -2.493 1.00 94.56 81 ARG A O 1
ATOM 623 N N . MET A 1 82 ? 11.819 -8.549 -0.795 1.00 93.81 82 MET A N 1
ATOM 624 C CA . MET A 1 82 ? 12.190 -7.506 0.158 1.00 93.81 82 MET A CA 1
ATOM 625 C C . MET A 1 82 ? 13.089 -8.060 1.258 1.00 93.81 82 MET A C 1
ATOM 627 O O . MET A 1 82 ? 12.984 -9.227 1.635 1.00 93.81 82 MET A O 1
ATOM 631 N N . ARG A 1 83 ? 13.953 -7.201 1.802 1.00 94.50 83 ARG A N 1
ATOM 632 C CA . ARG A 1 83 ? 14.586 -7.457 3.100 1.00 94.50 83 ARG A CA 1
ATOM 633 C C . ARG A 1 83 ? 13.566 -7.289 4.229 1.00 94.50 83 ARG A C 1
ATOM 635 O O . ARG A 1 83 ? 12.551 -6.614 4.056 1.00 94.50 83 ARG A O 1
ATOM 642 N N . ASP A 1 84 ? 13.873 -7.831 5.401 1.00 95.06 84 ASP A N 1
ATOM 643 C CA . ASP A 1 84 ? 13.007 -7.754 6.582 1.00 95.06 84 ASP A CA 1
ATOM 644 C C . ASP A 1 84 ? 12.614 -6.323 6.962 1.00 95.06 84 ASP A C 1
ATOM 646 O O . ASP A 1 84 ? 11.443 -6.066 7.232 1.00 95.06 84 ASP A O 1
ATOM 650 N N . ASP A 1 85 ? 13.555 -5.374 6.915 1.00 94.81 85 ASP A N 1
ATOM 651 C CA . ASP A 1 85 ? 13.299 -3.963 7.222 1.00 94.81 85 ASP A CA 1
ATOM 652 C C . ASP A 1 85 ? 12.301 -3.324 6.242 1.00 94.81 85 ASP A C 1
ATOM 654 O O . ASP A 1 85 ? 11.403 -2.578 6.638 1.00 94.81 85 ASP A O 1
ATOM 658 N N . GLU A 1 86 ? 12.418 -3.659 4.958 1.00 94.75 86 GLU A N 1
ATOM 659 C CA . GLU A 1 86 ? 11.544 -3.159 3.893 1.00 94.75 86 GLU A CA 1
ATOM 660 C C . GLU A 1 86 ? 10.147 -3.775 3.977 1.00 94.75 86 GLU A C 1
ATOM 662 O O . GLU A 1 86 ? 9.141 -3.072 3.848 1.00 94.75 86 GLU A O 1
ATOM 667 N N . ALA A 1 87 ? 10.087 -5.083 4.228 1.00 96.56 87 ALA A N 1
ATOM 668 C CA . ALA A 1 87 ? 8.850 -5.819 4.424 1.00 96.56 87 ALA A CA 1
ATOM 669 C C . ALA A 1 87 ? 8.094 -5.312 5.659 1.00 96.56 87 ALA A C 1
ATOM 671 O O . ALA A 1 87 ? 6.894 -5.040 5.578 1.00 96.56 87 ALA A O 1
ATOM 672 N N . ALA A 1 88 ? 8.788 -5.120 6.785 1.00 97.06 88 ALA A N 1
ATOM 673 C CA . ALA A 1 88 ? 8.210 -4.571 8.006 1.00 97.06 88 ALA A CA 1
ATOM 674 C C . ALA A 1 88 ? 7.625 -3.171 7.782 1.00 97.06 88 ALA A C 1
ATOM 676 O O . ALA A 1 88 ? 6.505 -2.898 8.222 1.00 97.06 88 ALA A O 1
ATOM 677 N N . TRP A 1 89 ? 8.344 -2.310 7.055 1.00 96.19 89 TRP A N 1
ATOM 678 C CA . TRP A 1 89 ? 7.874 -0.969 6.718 1.00 96.19 89 TRP A CA 1
ATOM 679 C C . TRP A 1 89 ? 6.640 -0.992 5.807 1.00 96.19 89 TRP A C 1
ATOM 681 O O . TRP A 1 89 ? 5.666 -0.285 6.070 1.00 96.19 89 TRP A O 1
ATOM 691 N N . LEU A 1 90 ? 6.629 -1.839 4.769 1.00 96.88 90 LEU A N 1
ATOM 692 C CA . LEU A 1 90 ? 5.470 -1.978 3.885 1.00 96.88 90 LEU A CA 1
ATOM 693 C C . LEU A 1 90 ? 4.236 -2.483 4.648 1.00 96.88 90 LEU A C 1
ATOM 695 O O . LEU A 1 90 ? 3.136 -1.960 4.465 1.00 96.88 90 LEU A O 1
ATOM 699 N N . LEU A 1 91 ? 4.405 -3.490 5.508 1.00 98.25 91 LEU A N 1
ATOM 700 C CA . LEU A 1 91 ? 3.314 -4.039 6.314 1.00 98.25 91 LEU A CA 1
ATOM 701 C C . LEU A 1 91 ? 2.756 -2.998 7.298 1.00 98.25 91 LEU A C 1
ATOM 703 O O . LEU A 1 91 ? 1.536 -2.888 7.430 1.00 98.25 91 LEU A O 1
ATOM 707 N N . GLU A 1 92 ? 3.618 -2.202 7.943 1.00 98.00 92 GLU A N 1
ATOM 708 C CA . GLU A 1 92 ? 3.210 -1.068 8.786 1.00 98.00 92 GLU A CA 1
ATOM 709 C C . GLU A 1 92 ? 2.417 -0.026 7.979 1.00 98.00 92 GLU A C 1
ATOM 711 O O . GLU A 1 92 ? 1.342 0.403 8.408 1.00 98.00 92 GLU A O 1
ATOM 716 N N . ALA A 1 93 ? 2.895 0.337 6.785 1.00 96.69 93 ALA A N 1
ATOM 717 C CA . ALA A 1 93 ? 2.223 1.300 5.918 1.00 96.69 93 ALA A CA 1
ATOM 718 C C . ALA A 1 93 ? 0.819 0.822 5.508 1.00 96.69 93 ALA A C 1
ATOM 720 O O . ALA A 1 93 ? -0.154 1.573 5.628 1.00 96.69 93 ALA A O 1
ATOM 721 N N . ILE A 1 94 ? 0.677 -0.443 5.091 1.00 97.94 94 ILE A N 1
ATOM 722 C CA . ILE A 1 94 ? -0.622 -1.036 4.729 1.00 97.94 94 ILE A CA 1
ATOM 723 C C . ILE A 1 94 ? -1.566 -1.048 5.940 1.00 97.94 94 ILE A C 1
ATOM 725 O O . ILE A 1 94 ? -2.728 -0.657 5.821 1.00 97.94 94 ILE A O 1
ATOM 729 N N . ALA A 1 95 ? -1.068 -1.447 7.113 1.00 98.12 95 ALA A N 1
ATOM 730 C CA . ALA A 1 95 ? -1.838 -1.491 8.356 1.00 98.12 95 ALA A CA 1
ATOM 731 C C . ALA A 1 95 ? -2.437 -0.125 8.742 1.00 98.12 95 ALA A C 1
ATOM 733 O O . ALA A 1 95 ? -3.566 -0.060 9.233 1.00 98.12 95 ALA A O 1
ATOM 734 N N . GLY A 1 96 ? -1.694 0.960 8.508 1.00 96.69 96 GLY A N 1
ATOM 735 C CA . GLY A 1 96 ? -2.094 2.328 8.848 1.00 96.69 96 GLY A CA 1
ATOM 736 C C . GLY A 1 96 ? -2.857 3.081 7.752 1.00 96.69 96 GLY A C 1
ATOM 737 O O . GLY A 1 96 ? -3.260 4.219 7.974 1.00 96.69 96 GLY A O 1
ATOM 738 N N . SER A 1 97 ? -3.066 2.485 6.574 1.00 94.81 97 SER A N 1
ATOM 739 C CA . SER A 1 97 ? -3.511 3.219 5.376 1.00 94.81 97 SER A CA 1
ATOM 740 C C . SER A 1 97 ? -4.965 3.713 5.407 1.00 94.81 97 SER A C 1
ATOM 742 O O . SER A 1 97 ? -5.336 4.565 4.598 1.00 94.81 97 SER A O 1
ATOM 744 N N . PHE A 1 98 ? -5.818 3.191 6.295 1.00 95.25 98 PHE A N 1
ATOM 745 C CA . PHE A 1 98 ? -7.267 3.395 6.195 1.00 95.25 98 PHE A CA 1
ATOM 746 C C . PHE A 1 98 ? -7.914 3.906 7.481 1.00 95.25 98 PHE A C 1
ATOM 748 O O . PHE A 1 98 ? -7.857 3.266 8.526 1.00 95.25 98 PHE A O 1
ATOM 755 N N . CYS A 1 99 ? -8.653 5.008 7.354 1.00 95.44 99 CYS A N 1
ATOM 756 C CA . CYS A 1 99 ? -9.549 5.548 8.382 1.00 95.44 99 CYS A CA 1
ATOM 757 C C . CYS A 1 99 ? -11.002 5.077 8.186 1.00 95.44 99 CYS A C 1
ATOM 759 O O . CYS A 1 99 ? -11.947 5.838 8.386 1.00 95.44 99 CYS A O 1
ATOM 761 N N . ASP A 1 100 ? -11.168 3.835 7.737 1.00 94.75 100 ASP A N 1
ATOM 762 C CA . ASP A 1 100 ? -12.438 3.218 7.354 1.00 94.75 100 ASP A CA 1
ATOM 763 C C . ASP A 1 100 ? -12.512 1.800 7.951 1.00 94.75 100 ASP A C 1
ATOM 765 O O . ASP A 1 100 ? -11.550 1.045 7.769 1.00 94.75 100 ASP A O 1
ATOM 769 N N . PRO A 1 101 ? -13.590 1.420 8.669 1.00 96.69 101 PRO A N 1
ATOM 770 C CA . PRO A 1 101 ? -13.663 0.137 9.374 1.00 96.69 101 PRO A CA 1
ATOM 771 C C . PRO A 1 101 ? -13.437 -1.081 8.474 1.00 96.69 101 PRO A C 1
ATOM 773 O O . PRO A 1 101 ? -12.626 -1.948 8.808 1.00 96.69 101 PRO A O 1
ATOM 776 N N . ASP A 1 102 ? -14.095 -1.119 7.315 1.00 96.94 102 ASP A N 1
ATOM 777 C CA . ASP A 1 102 ? -14.060 -2.278 6.420 1.00 96.94 102 ASP A CA 1
ATOM 778 C C . ASP A 1 102 ? -12.678 -2.449 5.789 1.00 96.94 102 ASP A C 1
ATOM 780 O O . ASP A 1 102 ? -12.107 -3.543 5.791 1.00 96.94 102 ASP A O 1
ATOM 784 N N . ARG A 1 103 ? -12.084 -1.361 5.283 1.00 96.81 103 ARG A N 1
ATOM 785 C CA . ARG A 1 103 ? -10.730 -1.415 4.713 1.00 96.81 103 ARG A CA 1
ATOM 786 C C . ARG A 1 103 ? -9.662 -1.673 5.767 1.00 96.81 103 ARG A C 1
ATOM 788 O O . ARG A 1 103 ? -8.719 -2.405 5.479 1.00 96.81 103 ARG A O 1
ATOM 795 N N . LYS A 1 104 ? -9.817 -1.155 6.991 1.00 97.62 104 LYS A N 1
ATOM 796 C CA . LYS A 1 104 ? -8.927 -1.495 8.111 1.00 97.62 104 LYS A CA 1
ATOM 797 C C . LYS A 1 104 ? -8.966 -2.997 8.400 1.00 97.62 104 LYS A C 1
ATOM 799 O O . LYS A 1 104 ? -7.912 -3.604 8.570 1.00 97.62 104 LYS A O 1
ATOM 804 N N . ALA A 1 105 ? -10.152 -3.607 8.435 1.00 98.12 105 ALA A N 1
ATOM 805 C CA . ALA A 1 105 ? -10.289 -5.045 8.659 1.00 98.12 105 ALA A CA 1
ATOM 806 C C . ALA A 1 105 ? -9.617 -5.865 7.543 1.00 98.12 105 ALA A C 1
ATOM 808 O O . ALA A 1 105 ? -8.876 -6.805 7.834 1.00 98.12 105 ALA A O 1
ATOM 809 N N . LYS A 1 106 ? -9.796 -5.464 6.276 1.00 97.75 106 LYS A N 1
ATOM 810 C CA . LYS A 1 106 ? -9.100 -6.080 5.131 1.00 97.75 106 LYS A CA 1
ATOM 811 C C . LYS A 1 106 ? -7.582 -5.945 5.247 1.00 97.75 106 LYS A C 1
ATOM 813 O O . LYS A 1 106 ? -6.873 -6.938 5.121 1.00 97.75 106 LYS A O 1
ATOM 818 N N . ALA A 1 107 ? -7.082 -4.746 5.548 1.00 97.62 107 ALA A N 1
ATOM 819 C CA . ALA A 1 107 ? -5.657 -4.513 5.757 1.00 97.62 107 ALA A CA 1
ATOM 820 C C . ALA A 1 107 ? -5.108 -5.395 6.886 1.00 97.62 107 ALA A C 1
ATOM 822 O O . ALA A 1 107 ? -4.104 -6.068 6.681 1.00 97.62 107 ALA A O 1
ATOM 823 N N . ALA A 1 108 ? -5.798 -5.472 8.030 1.00 98.00 108 ALA A N 1
ATOM 824 C CA . ALA A 1 108 ? -5.420 -6.326 9.157 1.00 98.00 108 ALA A CA 1
ATOM 825 C C . ALA A 1 108 ? -5.328 -7.811 8.768 1.00 98.00 108 ALA A C 1
ATOM 827 O O . ALA A 1 108 ? -4.361 -8.480 9.135 1.00 98.00 108 ALA A O 1
ATOM 828 N N . ALA A 1 109 ? -6.295 -8.314 7.995 1.00 97.94 109 ALA A N 1
ATOM 829 C CA . ALA A 1 109 ? -6.297 -9.692 7.505 1.00 97.94 109 ALA A CA 1
ATOM 830 C C . ALA A 1 109 ? -5.128 -9.978 6.546 1.00 97.94 109 ALA A C 1
ATOM 832 O O . ALA A 1 109 ? -4.573 -11.077 6.561 1.00 97.94 109 ALA A O 1
ATOM 833 N N . LEU A 1 110 ? -4.714 -8.987 5.749 1.00 96.94 110 LEU A N 1
ATOM 834 C CA . LEU A 1 110 ? -3.544 -9.101 4.879 1.00 96.94 110 LEU A CA 1
ATOM 835 C C . LEU A 1 110 ? -2.241 -9.109 5.684 1.00 96.94 110 LEU A C 1
ATOM 837 O O . LEU A 1 110 ? -1.405 -9.993 5.500 1.00 96.94 110 LEU A O 1
ATOM 841 N N . VAL A 1 111 ? -2.047 -8.137 6.574 1.00 98.06 111 VAL A N 1
ATOM 842 C CA . VAL A 1 111 ? -0.740 -7.907 7.210 1.00 98.06 111 VAL A CA 1
ATOM 843 C C . VAL A 1 111 ? -0.497 -8.789 8.432 1.00 98.06 111 VAL A C 1
ATOM 845 O O . VAL A 1 111 ? 0.638 -9.202 8.657 1.00 98.06 111 VAL A O 1
ATOM 848 N N . GLY A 1 112 ? -1.538 -9.125 9.199 1.00 96.56 112 GLY A N 1
ATOM 849 C CA . GLY A 1 112 ? -1.419 -9.850 10.468 1.00 96.56 112 GLY A CA 1
ATOM 850 C C . GLY A 1 112 ? -0.678 -11.187 10.343 1.00 96.56 112 GLY A C 1
ATOM 851 O O . GLY A 1 112 ? 0.336 -11.373 11.015 1.00 96.56 112 GLY A O 1
ATOM 852 N N . PRO A 1 113 ? -1.097 -12.096 9.439 1.00 96.44 113 PRO A N 1
ATOM 853 C CA . PRO A 1 113 ? -0.413 -13.375 9.236 1.00 96.44 113 PRO A CA 1
ATOM 854 C C . PRO A 1 113 ? 1.035 -13.239 8.738 1.00 96.44 113 PRO A C 1
ATOM 856 O O . PRO A 1 113 ? 1.849 -14.136 8.948 1.00 96.44 113 PRO A O 1
ATOM 859 N N . ARG A 1 114 ? 1.365 -12.131 8.063 1.00 97.88 114 ARG A N 1
ATOM 860 C CA . ARG A 1 114 ? 2.673 -11.900 7.428 1.00 97.88 114 ARG A CA 1
ATOM 861 C C . ARG A 1 114 ? 3.668 -11.219 8.362 1.00 97.88 114 ARG A C 1
ATOM 863 O O . ARG A 1 114 ? 4.858 -11.476 8.251 1.00 97.88 114 ARG A O 1
ATOM 870 N N . ALA A 1 115 ? 3.189 -10.421 9.313 1.00 97.06 115 ALA A N 1
ATOM 871 C CA . ALA A 1 115 ? 4.025 -9.666 10.243 1.00 97.06 115 ALA A CA 1
ATOM 872 C C . ALA A 1 115 ? 4.899 -10.547 11.153 1.00 97.06 115 ALA A C 1
ATOM 874 O O . ALA A 1 115 ? 5.942 -10.104 11.611 1.00 97.06 115 ALA A O 1
ATOM 875 N N . SER A 1 116 ? 4.509 -11.800 11.398 1.00 94.62 116 SER A N 1
ATOM 876 C CA . SER A 1 116 ? 5.321 -12.749 12.179 1.00 94.62 116 SER A CA 1
ATOM 877 C C . SER A 1 116 ? 6.579 -13.244 11.451 1.00 94.62 116 SER A C 1
ATOM 879 O O . SER A 1 116 ? 7.434 -13.862 12.076 1.00 94.62 116 SER A O 1
ATOM 881 N N . LYS A 1 117 ? 6.686 -12.999 10.137 1.00 95.88 117 LYS A N 1
ATOM 882 C CA . LYS A 1 117 ? 7.777 -13.498 9.287 1.00 95.88 117 LYS A CA 1
ATOM 883 C C . LYS A 1 117 ? 8.957 -12.535 9.158 1.00 95.88 117 LYS A C 1
ATOM 885 O O . LYS A 1 117 ? 9.953 -12.929 8.568 1.00 95.88 117 LYS A O 1
ATOM 890 N N . PHE A 1 118 ? 8.821 -11.301 9.643 1.00 97.31 118 PHE A N 1
ATOM 891 C CA . PHE A 1 118 ? 9.810 -10.241 9.449 1.00 97.31 118 PHE A CA 1
ATOM 892 C C . PHE A 1 118 ? 10.111 -9.558 10.775 1.00 97.31 118 PHE A C 1
ATOM 894 O O . PHE A 1 118 ? 9.192 -9.179 11.513 1.00 97.31 118 PHE A O 1
ATOM 901 N N . ASP A 1 119 ? 11.395 -9.371 11.061 1.00 94.81 119 ASP A N 1
ATOM 902 C CA . ASP A 1 119 ? 11.833 -8.755 12.306 1.00 94.81 119 ASP A CA 1
ATOM 903 C C . ASP A 1 119 ? 11.240 -7.346 12.487 1.00 94.81 119 ASP A C 1
ATOM 905 O O . ASP A 1 119 ? 11.222 -6.507 11.587 1.00 94.81 119 ASP A O 1
ATOM 909 N N . GLY A 1 120 ? 10.697 -7.083 13.679 1.00 91.50 120 GLY A N 1
ATOM 910 C CA . GLY A 1 120 ? 10.080 -5.798 14.031 1.00 91.50 120 GLY A CA 1
ATOM 911 C C . GLY A 1 120 ? 8.678 -5.544 13.453 1.00 91.50 120 GLY A C 1
ATOM 912 O O . GLY A 1 120 ? 7.978 -4.662 13.961 1.00 91.50 120 GLY A O 1
ATOM 913 N N . ALA A 1 121 ? 8.212 -6.334 12.477 1.00 97.50 121 ALA A N 1
ATOM 914 C CA . ALA A 1 121 ? 6.944 -6.086 11.788 1.00 97.50 121 ALA A CA 1
ATOM 915 C C . ALA A 1 121 ? 5.712 -6.272 12.688 1.00 97.50 121 ALA A C 1
ATOM 917 O O . ALA A 1 121 ? 4.754 -5.510 12.597 1.00 97.50 121 ALA A O 1
ATOM 918 N N . GLN A 1 122 ? 5.712 -7.250 13.598 1.00 97.25 122 GLN A N 1
ATOM 919 C CA . GLN A 1 122 ? 4.552 -7.501 14.463 1.00 97.25 122 GLN A CA 1
ATOM 920 C C . GLN A 1 122 ? 4.204 -6.291 15.347 1.00 97.25 122 GLN A C 1
ATOM 922 O O . GLN A 1 122 ? 3.039 -5.900 15.449 1.00 97.25 122 GLN A O 1
ATOM 927 N N . ALA A 1 123 ? 5.213 -5.674 15.966 1.00 96.50 123 ALA A N 1
ATOM 928 C CA . ALA A 1 123 ? 5.012 -4.514 16.826 1.00 96.50 123 ALA A CA 1
ATOM 929 C C . ALA A 1 123 ? 4.634 -3.263 16.019 1.00 96.50 123 ALA A C 1
ATOM 931 O O . ALA A 1 123 ? 3.771 -2.494 16.448 1.00 96.50 123 ALA A O 1
ATOM 932 N N . SER A 1 124 ? 5.250 -3.042 14.854 1.00 97.38 124 SER A N 1
ATOM 933 C CA . SER A 1 124 ? 4.921 -1.896 14.001 1.00 97.38 124 SER A CA 1
ATOM 934 C C . SER A 1 124 ? 3.507 -1.995 13.420 1.00 97.38 124 SER A C 1
ATOM 936 O O . SER A 1 124 ? 2.730 -1.050 13.552 1.00 97.38 124 SER A O 1
ATOM 938 N N . VAL A 1 125 ? 3.119 -3.165 12.908 1.00 98.56 125 VAL A N 1
ATOM 939 C CA . VAL A 1 125 ? 1.770 -3.445 12.395 1.00 98.56 125 VAL A CA 1
ATOM 940 C C . VAL A 1 125 ? 0.703 -3.246 13.468 1.00 98.56 125 VAL A C 1
ATOM 942 O O . VAL A 1 125 ? -0.306 -2.591 13.208 1.00 98.56 125 VAL A O 1
ATOM 945 N N . ALA A 1 126 ? 0.917 -3.754 14.686 1.00 98.19 126 ALA A N 1
ATOM 946 C CA . ALA A 1 126 ? -0.036 -3.570 15.779 1.00 98.19 126 ALA A CA 1
ATOM 947 C C . ALA A 1 126 ? -0.247 -2.081 16.108 1.00 98.19 126 ALA A C 1
ATOM 949 O O . ALA A 1 126 ? -1.388 -1.625 16.216 1.00 98.19 126 ALA A O 1
ATOM 950 N N . ARG A 1 127 ? 0.840 -1.298 16.192 1.00 98.31 127 ARG A N 1
ATOM 951 C CA . ARG A 1 127 ? 0.764 0.157 16.414 1.00 98.31 127 ARG A CA 1
ATOM 952 C C . ARG A 1 127 ? 0.049 0.878 15.272 1.00 98.31 127 ARG A C 1
ATOM 954 O O . ARG A 1 127 ? -0.705 1.811 15.534 1.00 98.31 127 ARG A O 1
ATOM 961 N N . ALA A 1 128 ? 0.284 0.485 14.025 1.00 98.38 128 ALA A N 1
ATOM 962 C CA . ALA A 1 128 ? -0.359 1.103 12.869 1.00 98.38 128 ALA A CA 1
ATOM 963 C C . ALA A 1 128 ? -1.864 0.787 12.796 1.00 98.38 128 ALA A C 1
ATOM 965 O O . ALA A 1 128 ? -2.666 1.685 12.542 1.00 98.38 128 ALA A O 1
ATOM 966 N N . LEU A 1 129 ? -2.277 -0.447 13.112 1.00 98.56 129 LEU A N 1
ATOM 967 C CA . LEU A 1 129 ? -3.697 -0.808 13.227 1.00 98.56 129 LEU A CA 1
ATOM 968 C C . LEU A 1 129 ? -4.399 -0.043 14.358 1.00 98.56 129 LEU A C 1
ATOM 970 O O . LEU A 1 129 ? -5.570 0.325 14.227 1.00 98.56 129 LEU A O 1
ATOM 974 N N . GLU A 1 130 ? -3.706 0.210 15.464 1.00 98.38 130 GLU A N 1
ATOM 975 C CA . GLU A 1 130 ? -4.225 1.049 16.543 1.00 98.38 130 GLU A CA 1
ATOM 976 C C . GLU A 1 130 ? -4.417 2.501 16.072 1.00 98.38 130 GLU A C 1
ATOM 978 O O . GLU A 1 130 ? -5.511 3.052 16.196 1.00 98.38 130 GLU A O 1
ATOM 983 N N . GLN A 1 131 ? -3.415 3.087 15.409 1.00 98.31 131 GLN A N 1
ATOM 984 C CA . GLN A 1 131 ? -3.515 4.429 14.813 1.00 98.31 131 GLN A CA 1
ATOM 985 C C . GLN A 1 131 ? -4.668 4.540 13.800 1.00 98.31 131 GLN A C 1
ATOM 987 O O . GLN A 1 131 ? -5.426 5.511 13.828 1.00 98.31 131 GLN A O 1
ATOM 992 N N . ALA A 1 132 ? -4.872 3.527 12.953 1.00 98.06 132 ALA A N 1
ATOM 993 C CA . ALA A 1 132 ? -6.022 3.462 12.050 1.00 98.06 132 ALA A CA 1
ATOM 994 C C . ALA A 1 132 ? -7.360 3.455 12.818 1.00 98.06 132 ALA A C 1
ATOM 996 O O . ALA A 1 132 ? -8.314 4.130 12.429 1.00 98.06 132 ALA A O 1
ATOM 997 N N . GLY A 1 133 ? -7.429 2.743 13.952 1.00 98.50 133 GLY A N 1
ATOM 998 C CA . GLY A 1 133 ? -8.581 2.774 14.860 1.00 98.50 133 GLY A CA 1
ATOM 999 C C . GLY A 1 133 ? -8.859 4.168 15.428 1.00 98.50 133 GLY A C 1
ATOM 1000 O O . GLY A 1 133 ? -10.000 4.632 15.403 1.00 98.50 133 GLY A O 1
ATOM 1001 N N . GLN A 1 134 ? -7.814 4.867 15.863 1.00 98.44 134 GLN A N 1
ATOM 1002 C CA . GLN A 1 134 ? -7.918 6.243 16.351 1.00 98.44 134 GLN A CA 1
ATOM 1003 C C . GLN A 1 134 ? -8.391 7.201 15.251 1.00 98.44 134 GLN A C 1
ATOM 1005 O O . GLN A 1 134 ? -9.230 8.067 15.509 1.00 98.44 134 GLN A O 1
ATOM 1010 N N . CYS A 1 135 ? -7.921 7.017 14.013 1.00 98.06 135 CYS A N 1
ATOM 1011 C CA . CYS A 1 135 ? -8.387 7.807 12.879 1.00 98.06 135 CYS A CA 1
ATOM 1012 C C . CYS A 1 135 ? -9.888 7.608 12.610 1.00 98.06 135 CYS A C 1
ATOM 1014 O O . CYS A 1 135 ? -10.612 8.589 12.441 1.00 98.06 135 CYS A O 1
ATOM 1016 N N . ILE A 1 136 ? -10.380 6.363 12.634 1.00 98.12 136 ILE A N 1
ATOM 1017 C CA . ILE A 1 136 ? -11.816 6.057 12.485 1.00 98.12 136 ILE A CA 1
ATOM 1018 C C . ILE A 1 136 ? -12.635 6.789 13.555 1.00 98.12 136 ILE A C 1
ATOM 1020 O O . ILE A 1 136 ? -13.605 7.476 13.227 1.00 98.12 136 ILE A O 1
ATOM 1024 N N . ALA A 1 137 ? -12.225 6.696 14.823 1.00 98.19 137 ALA A N 1
ATOM 1025 C CA . ALA A 1 137 ? -12.911 7.369 15.924 1.00 98.19 137 ALA A CA 1
ATOM 1026 C C . ALA A 1 137 ? -12.913 8.900 15.754 1.00 98.19 137 ALA A C 1
ATOM 1028 O O . ALA A 1 137 ? -13.921 9.566 16.008 1.00 98.19 137 ALA A O 1
ATOM 1029 N N . LEU A 1 138 ? -11.801 9.473 15.279 1.00 97.44 138 LEU A N 1
ATOM 1030 C CA . LEU A 1 138 ? -11.698 10.902 14.992 1.00 97.44 138 LEU A CA 1
ATOM 1031 C C . LEU A 1 138 ? -12.659 11.329 13.875 1.00 97.44 138 LEU A C 1
ATOM 1033 O O . LEU A 1 138 ? -13.370 12.324 14.042 1.00 97.44 138 LEU A O 1
ATOM 1037 N N . VAL A 1 139 ? -12.701 10.583 12.767 1.00 95.50 139 VAL A N 1
ATOM 1038 C CA . VAL A 1 139 ? -13.610 10.843 11.641 1.00 95.50 139 VAL A CA 1
ATOM 1039 C C . VAL A 1 139 ? -15.061 10.789 12.111 1.00 95.50 139 VAL A C 1
ATOM 1041 O O . VAL A 1 139 ? -15.803 11.741 11.879 1.00 95.50 139 VAL A O 1
ATOM 1044 N N . GLN A 1 140 ? -15.456 9.740 12.838 1.00 96.31 140 GLN A N 1
ATOM 1045 C CA . GLN A 1 140 ? -16.817 9.589 13.367 1.00 96.31 140 GLN A CA 1
ATOM 1046 C C . GLN A 1 140 ? -17.229 10.765 14.262 1.00 96.31 140 GLN A C 1
ATOM 1048 O O . GLN A 1 140 ? -18.347 11.268 14.152 1.00 96.31 140 GLN A O 1
ATOM 1053 N N . ARG A 1 141 ? -16.315 11.247 15.112 1.00 97.19 141 ARG A N 1
ATOM 1054 C CA . ARG A 1 141 ? -16.573 12.380 16.009 1.00 97.19 141 ARG A CA 1
ATOM 1055 C C . ARG A 1 141 ? -16.706 13.712 15.267 1.00 97.19 141 ARG A C 1
ATOM 1057 O O . ARG A 1 141 ? -17.546 14.527 15.638 1.00 97.19 141 ARG A O 1
ATOM 1064 N N . GLN A 1 142 ? -15.853 13.969 14.274 1.00 96.50 142 GLN A N 1
ATOM 1065 C CA . GLN A 1 142 ? -15.701 15.310 13.688 1.00 96.50 142 GLN A CA 1
ATOM 1066 C C . GLN A 1 142 ? -16.491 15.527 12.396 1.00 96.50 142 GLN A C 1
ATOM 1068 O O . GLN A 1 142 ? -16.874 16.662 12.101 1.00 96.50 142 GLN A O 1
ATOM 1073 N N . LEU A 1 143 ? -16.767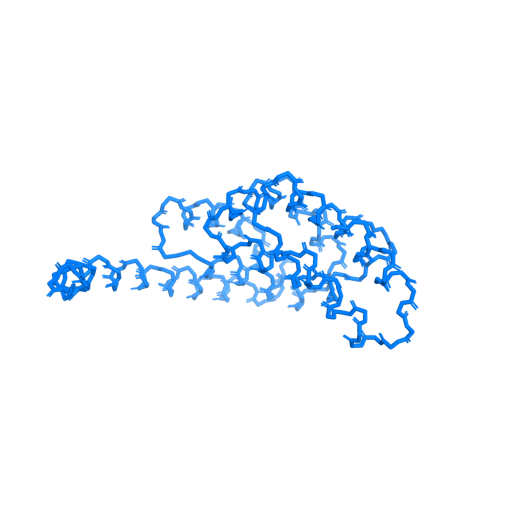 14.470 11.628 1.00 94.25 143 LEU A N 1
ATOM 1074 C CA . LEU A 1 143 ? -17.412 14.586 10.320 1.00 94.25 143 LEU A CA 1
ATOM 1075 C C . LEU A 1 143 ? -18.764 15.328 10.359 1.00 94.25 143 LEU A C 1
ATOM 1077 O O . LEU A 1 143 ? -18.963 16.191 9.502 1.00 94.25 143 LEU A O 1
ATOM 1081 N N . PRO A 1 144 ? -19.664 15.113 11.345 1.00 95.38 144 PRO A N 1
ATOM 1082 C CA . PRO A 1 144 ? -20.922 15.861 11.408 1.00 95.38 144 PRO A CA 1
ATOM 1083 C C . PRO A 1 144 ? -20.724 17.373 11.583 1.00 95.38 144 PRO A C 1
ATOM 1085 O O . PRO A 1 144 ? -21.460 18.173 11.008 1.00 95.38 144 PRO A O 1
ATOM 1088 N N . ALA A 1 145 ? -19.730 17.790 12.374 1.00 95.12 145 ALA A N 1
ATOM 1089 C CA . ALA A 1 145 ? -19.426 19.205 12.576 1.00 95.12 145 ALA A CA 1
ATOM 1090 C C . ALA A 1 145 ? -18.808 19.834 11.322 1.00 95.12 145 ALA A C 1
ATOM 1092 O O . ALA A 1 145 ? -19.229 20.913 10.910 1.00 95.12 145 ALA A O 1
ATOM 1093 N N . LEU A 1 146 ? -17.868 19.131 10.683 1.00 94.69 146 LEU A N 1
ATOM 1094 C CA . LEU A 1 146 ? -17.262 19.566 9.424 1.00 94.69 146 LEU A CA 1
ATOM 1095 C C . LEU A 1 146 ? -18.310 19.725 8.3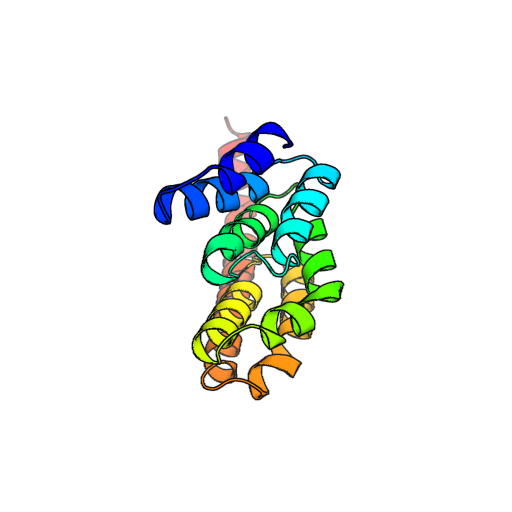22 1.00 94.69 146 LEU A C 1
ATOM 1097 O O . LEU A 1 146 ? -18.308 20.733 7.620 1.00 94.69 146 LEU A O 1
ATOM 1101 N N . ARG A 1 147 ? -19.244 18.775 8.211 1.00 95.25 147 ARG A N 1
ATOM 1102 C CA . ARG A 1 147 ? -20.312 18.826 7.212 1.00 95.25 147 ARG A CA 1
ATOM 1103 C C . ARG A 1 147 ? -21.187 20.067 7.376 1.00 95.25 147 ARG A C 1
ATOM 1105 O O . ARG A 1 147 ? -21.425 20.757 6.396 1.00 95.25 147 ARG A O 1
ATOM 1112 N N . ARG A 1 148 ? -21.568 20.412 8.613 1.00 93.50 148 ARG A N 1
ATOM 1113 C CA . ARG A 1 148 ? -22.326 21.643 8.899 1.00 93.50 148 ARG A CA 1
ATOM 1114 C C . ARG A 1 148 ? -21.599 22.910 8.452 1.00 93.50 148 ARG A C 1
ATOM 1116 O O . ARG A 1 148 ? -22.242 23.820 7.953 1.00 93.50 148 ARG A O 1
ATOM 1123 N N . VAL A 1 149 ? -20.281 22.986 8.641 1.00 94.62 149 VAL A N 1
ATOM 1124 C CA . VAL A 1 149 ? -19.489 24.163 8.239 1.00 94.62 149 VAL A CA 1
ATOM 1125 C C . VAL A 1 149 ? -19.344 24.256 6.720 1.00 94.62 149 VAL A C 1
ATOM 1127 O O . VAL A 1 149 ? -19.376 25.358 6.180 1.00 94.62 149 VAL A O 1
ATOM 1130 N N . LEU A 1 150 ? -19.163 23.121 6.040 1.00 93.69 150 LEU A N 1
ATOM 1131 C CA . LEU A 1 150 ? -18.981 23.075 4.588 1.00 93.69 150 LEU A CA 1
ATOM 1132 C C . LEU A 1 150 ? -20.291 23.282 3.819 1.00 93.69 150 LEU A C 1
ATOM 1134 O O . LEU A 1 150 ? -20.258 23.936 2.788 1.00 93.69 150 LEU A O 1
ATOM 1138 N N . ASP A 1 151 ? -21.417 22.774 4.328 1.00 89.88 151 ASP A N 1
ATOM 1139 C CA . ASP A 1 151 ? -22.743 22.945 3.712 1.00 89.88 151 ASP A CA 1
ATOM 1140 C C . ASP A 1 151 ? -23.345 24.341 3.967 1.00 89.88 151 ASP A C 1
ATOM 1142 O O . ASP A 1 151 ? -24.299 24.736 3.307 1.00 89.88 151 ASP A O 1
ATOM 1146 N N . ALA A 1 152 ? -22.814 25.087 4.942 1.00 77.88 152 ALA A N 1
ATOM 1147 C CA . ALA A 1 152 ? -23.216 26.466 5.232 1.00 77.88 152 ALA A CA 1
ATOM 1148 C C . ALA A 1 152 ? -22.482 27.516 4.370 1.00 77.88 152 ALA A C 1
ATOM 1150 O O . ALA A 1 152 ? -22.646 28.715 4.605 1.00 77.88 152 ALA A O 1
ATOM 1151 N N . ARG A 1 153 ? -21.646 27.077 3.423 1.00 55.69 153 ARG A N 1
ATOM 1152 C CA . ARG A 1 153 ? -20.943 27.908 2.437 1.00 55.69 153 ARG A CA 1
ATOM 1153 C C . ARG A 1 153 ? -21.499 27.647 1.047 1.00 55.69 153 ARG A C 1
ATOM 1155 O O . ARG A 1 153 ? -21.434 28.597 0.240 1.00 55.69 153 ARG A O 1
#

Nearest PDB structures (foldseek):
  1z5h-assembly1_A  TM=7.530E-01  e=2.560E-02  Thermoplasma acidophilum
  3q7j-assembly2_B  TM=6.989E-01  e=2.302E-01  Thermoplasma acidophilum DSM 1728
  7uw9-assembly1_P  TM=2.679E-01  e=2.396E+00  Citrus x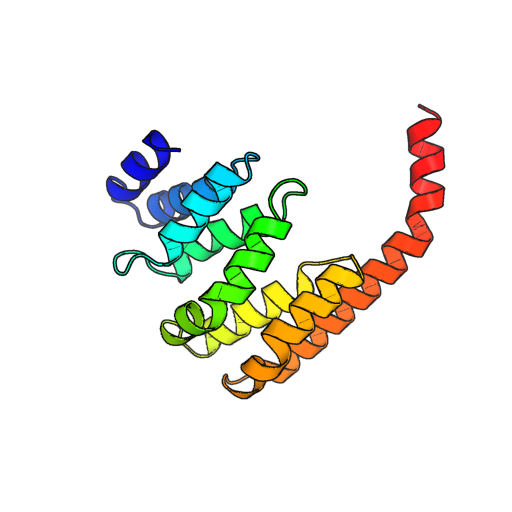 limon
  5waq-assembly1_A  TM=4.058E-01  e=4.983E+00  Neisseria gonorrhoeae FA 1090
  8fbj-assembly1_A  TM=2.452E-01  e=2.516E+00  synthetic construct

Sequence (153 aa):
FERSVTAEKAARDRDEHRRLLGALGMFADPAIAAQALAVMLRTDVDLRDSVGILHNVLAARETRDVGLAFLEAHLDALLARMRDDEAAWLLEAIAGSFCDPDRKAKAAALVGPRASKFDGAQASVARALEQAGQCIALVQRQLPALRRVLDAR

Radius of gyration: 16.88 Å; Cα contacts (8 Å, |Δi|>4): 181; chains: 1; bounding box: 43×41×39 Å

Mean predicted aligned error: 3.26 Å

Solvent-accessible surface area (backbone atoms only — not comparable to full-atom values): 7971 Å² total; per-residue (Å²): 106,70,69,50,59,52,47,32,76,66,46,86,48,69,68,58,26,29,51,37,36,23,54,42,10,65,49,64,50,48,72,55,29,52,56,34,53,54,52,58,72,39,89,91,45,57,60,89,43,31,49,43,16,54,52,39,20,44,69,38,87,69,20,22,66,54,39,50,54,48,43,74,76,37,44,69,69,54,44,77,75,44,56,43,69,55,37,20,50,51,38,21,50,52,23,40,66,31,63,40,74,68,59,32,52,52,30,43,66,62,35,59,80,52,21,82,78,26,71,69,10,50,65,44,25,54,54,21,42,49,51,17,51,52,43,31,54,48,47,70,70,43,47,67,62,51,48,55,61,60,74,73,107

pLDDT: mean 95.68, std 4.15, range [55.69, 98.69]